Protein AF-A0A7R9WBR4-F1 (afdb_monomer)

pLDDT: mean 94.26, std 4.07, range [73.0, 98.0]

Sequence (106 aa):
MSPAQDAWSRPDIPLHALAMLKNKRPGIDPMDDGHVGPLTQLDDLKAKGHPLAYVGDVVGTGSSRKSATNSVLWFMGEDIPCVPNIRCGGVCLGGKIAPIFFNTME

Mean predicted aligned error: 2.96 Å

InterPro domains:
  IPR015928 Aconitase/3-isopropylmalate dehydratase, swivel [G3DSA:3.20.19.10] (1-106)
  IPR015929 Aconitase B, swivel [PF06434] (1-106)

Structure (mmCIF, N/CA/C/O backbone):
data_AF-A0A7R9WBR4-F1
#
_entry.id   AF-A0A7R9WBR4-F1
#
loop_
_atom_site.group_PDB
_atom_site.id
_atom_site.type_symbol
_atom_site.label_atom_id
_atom_site.label_alt_id
_atom_site.label_comp_id
_atom_site.label_asym_id
_atom_site.label_entity_id
_atom_site.label_seq_id
_atom_site.pdbx_PDB_ins_code
_atom_site.Cartn_x
_atom_site.Cartn_y
_atom_site.Cartn_z
_atom_site.occupancy
_atom_site.B_iso_or_equiv
_atom_site.auth_seq_id
_atom_site.auth_comp_id
_atom_site.auth_asym_id
_atom_site.auth_atom_id
_atom_site.pdbx_PDB_model_num
ATOM 1 N N . MET A 1 1 ? 5.627 -2.430 -4.033 1.00 88.06 1 MET A N 1
ATOM 2 C CA . MET A 1 1 ? 4.907 -1.979 -2.825 1.00 88.06 1 MET A CA 1
ATOM 3 C C . MET A 1 1 ? 5.780 -1.100 -1.940 1.00 88.06 1 MET A C 1
ATOM 5 O O . MET A 1 1 ? 5.273 -0.101 -1.483 1.00 88.06 1 MET A O 1
ATOM 9 N N . SER A 1 2 ? 7.078 -1.388 -1.779 1.00 93.31 2 SER A N 1
ATOM 10 C CA . SER A 1 2 ? 8.042 -0.494 -1.113 1.00 93.31 2 SER A CA 1
ATOM 11 C C . SER A 1 2 ? 9.315 -0.389 -1.972 1.00 93.31 2 SER A C 1
ATOM 13 O O . SER A 1 2 ? 10.128 -1.319 -1.944 1.00 93.31 2 SER A O 1
ATOM 15 N N . PRO A 1 3 ? 9.458 0.639 -2.833 1.00 92.56 3 PRO A N 1
ATOM 16 C CA . PRO A 1 3 ? 10.619 0.762 -3.714 1.00 92.56 3 PRO A CA 1
ATOM 17 C C . PRO A 1 3 ? 11.915 1.021 -2.930 1.00 92.56 3 PRO A C 1
ATOM 19 O O . PRO A 1 3 ? 11.907 1.601 -1.845 1.00 92.56 3 PRO A O 1
ATOM 22 N N . ALA A 1 4 ? 13.050 0.574 -3.474 1.00 92.69 4 ALA A N 1
ATOM 23 C CA . ALA A 1 4 ? 14.350 0.714 -2.811 1.00 92.69 4 ALA A CA 1
ATOM 24 C C . ALA A 1 4 ? 14.828 2.176 -2.739 1.00 92.69 4 ALA A C 1
ATOM 26 O O . ALA A 1 4 ? 15.444 2.563 -1.751 1.00 92.69 4 ALA A O 1
ATOM 27 N N . GLN A 1 5 ? 14.504 2.986 -3.753 1.00 93.69 5 GLN A N 1
ATOM 28 C CA . GLN A 1 5 ? 14.857 4.411 -3.821 1.00 93.69 5 GLN A CA 1
ATOM 29 C C . GLN A 1 5 ? 14.224 5.228 -2.683 1.00 93.69 5 GLN A C 1
ATOM 31 O O . GLN A 1 5 ? 14.795 6.220 -2.246 1.00 93.69 5 GLN A O 1
ATOM 36 N N . ASP A 1 6 ? 13.091 4.766 -2.150 1.00 95.69 6 ASP A N 1
ATOM 37 C CA . ASP A 1 6 ? 12.355 5.412 -1.060 1.00 95.69 6 ASP A CA 1
ATOM 38 C C . ASP A 1 6 ? 12.615 4.725 0.291 1.00 95.69 6 ASP A C 1
ATOM 40 O O . ASP A 1 6 ? 11.847 4.871 1.239 1.00 95.69 6 ASP A O 1
ATOM 44 N N . ALA A 1 7 ? 13.685 3.928 0.417 1.00 94.69 7 ALA A N 1
ATOM 45 C CA . ALA A 1 7 ? 13.977 3.214 1.662 1.00 94.69 7 ALA A CA 1
ATOM 46 C C . ALA A 1 7 ? 14.171 4.153 2.867 1.00 94.69 7 ALA A C 1
ATOM 48 O O . ALA A 1 7 ? 13.881 3.759 3.996 1.00 94.69 7 ALA A O 1
ATOM 49 N N . TRP A 1 8 ? 14.613 5.386 2.615 1.00 95.94 8 TRP A N 1
ATOM 50 C CA . TRP A 1 8 ? 14.818 6.425 3.622 1.00 95.94 8 TRP A CA 1
ATOM 51 C C . TRP A 1 8 ? 13.515 6.884 4.296 1.00 95.94 8 TRP A C 1
ATOM 53 O O . TRP A 1 8 ? 13.554 7.272 5.459 1.00 95.94 8 TRP A O 1
ATOM 63 N N . SER A 1 9 ? 12.364 6.796 3.615 1.00 96.62 9 SER A N 1
ATOM 64 C CA . SER A 1 9 ? 11.073 7.242 4.156 1.00 96.62 9 SER A CA 1
ATOM 65 C C . SER A 1 9 ? 10.307 6.150 4.903 1.00 96.62 9 SER A C 1
ATOM 67 O O . SER A 1 9 ? 9.300 6.443 5.529 1.00 96.62 9 SER A O 1
ATOM 69 N N . ARG A 1 10 ? 10.783 4.895 4.912 1.00 95.81 10 ARG A N 1
ATOM 70 C CA . ARG A 1 10 ? 10.085 3.743 5.529 1.00 95.81 10 ARG A CA 1
ATOM 71 C C . ARG A 1 10 ? 9.595 3.933 6.972 1.00 95.81 10 ARG A C 1
ATOM 73 O O . ARG A 1 10 ? 8.568 3.330 7.287 1.00 95.81 10 ARG A O 1
ATOM 80 N N . PRO A 1 11 ? 10.305 4.656 7.862 1.00 95.88 11 PRO A N 1
ATOM 81 C CA . PRO A 1 11 ? 9.813 4.898 9.217 1.00 95.88 11 PRO A CA 1
ATOM 82 C C . PRO A 1 11 ? 8.549 5.768 9.257 1.00 95.88 11 PRO A C 1
ATOM 84 O O . PRO A 1 11 ? 7.748 5.624 10.175 1.00 95.88 11 PRO A O 1
ATOM 87 N N . ASP A 1 12 ? 8.361 6.634 8.259 1.00 97.50 12 ASP A N 1
ATOM 88 C CA . ASP A 1 12 ? 7.180 7.477 8.090 1.00 97.50 12 ASP A CA 1
ATOM 89 C C . ASP A 1 12 ? 6.192 6.770 7.150 1.00 97.50 12 ASP A C 1
ATOM 91 O O . ASP A 1 12 ? 6.294 6.839 5.925 1.00 97.50 12 ASP A O 1
ATOM 95 N N . ILE A 1 13 ? 5.263 6.006 7.731 1.00 97.50 13 ILE A N 1
ATOM 96 C CA . ILE A 1 13 ? 4.324 5.160 6.980 1.00 97.50 13 ILE A CA 1
ATOM 97 C C . ILE A 1 13 ? 3.443 5.976 6.018 1.00 97.50 13 ILE A C 1
ATOM 99 O O . ILE A 1 13 ? 3.400 5.593 4.844 1.00 97.50 13 ILE A O 1
ATOM 103 N N . PRO A 1 14 ? 2.777 7.074 6.441 1.00 98.00 14 PRO A N 1
ATOM 104 C CA . PRO A 1 14 ? 1.990 7.906 5.534 1.00 98.00 14 PRO A CA 1
ATOM 105 C C . PRO A 1 14 ? 2.803 8.410 4.341 1.00 98.00 14 PRO A C 1
ATOM 107 O O . PRO A 1 14 ? 2.352 8.297 3.200 1.00 98.00 14 PRO A O 1
ATOM 110 N N . LEU A 1 15 ? 4.019 8.906 4.592 1.00 97.81 15 LEU A N 1
ATOM 111 C CA . LEU A 1 15 ? 4.902 9.401 3.539 1.00 97.81 15 LEU A CA 1
ATOM 112 C C . LEU A 1 15 ? 5.354 8.272 2.607 1.00 97.81 15 LEU A C 1
ATOM 114 O O . LEU A 1 15 ? 5.285 8.401 1.385 1.00 97.81 15 LEU A O 1
ATOM 118 N N . HIS A 1 16 ? 5.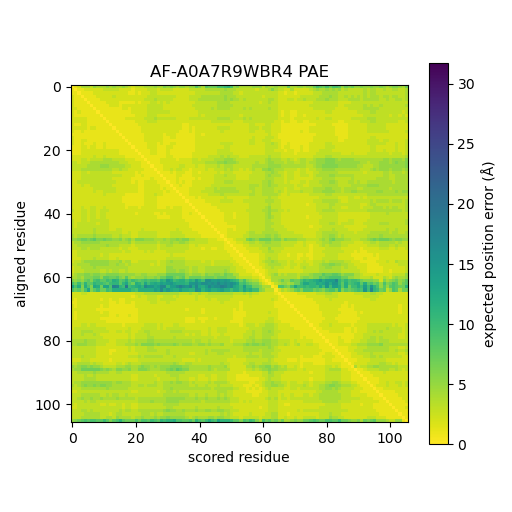802 7.146 3.165 1.00 97.94 16 HIS A N 1
ATOM 119 C CA . HIS A 1 16 ? 6.301 6.023 2.377 1.00 97.94 16 HIS A CA 1
ATOM 120 C C . HIS A 1 16 ? 5.206 5.370 1.531 1.00 97.94 16 HIS A C 1
ATOM 122 O O . HIS A 1 16 ? 5.476 4.887 0.430 1.00 97.94 16 HIS A O 1
ATOM 128 N N . ALA A 1 17 ? 3.964 5.357 2.020 1.00 97.44 17 ALA A N 1
ATOM 129 C CA . ALA A 1 17 ? 2.832 4.808 1.290 1.00 97.44 17 ALA A CA 1
ATOM 130 C C . ALA A 1 17 ? 2.588 5.534 -0.043 1.00 97.44 17 ALA A C 1
ATOM 132 O O . ALA A 1 17 ? 2.195 4.881 -1.007 1.00 97.44 17 ALA A O 1
ATOM 133 N N . LEU A 1 18 ? 2.925 6.824 -0.165 1.00 97.75 18 LEU A N 1
ATOM 134 C CA . LEU A 1 18 ? 2.841 7.547 -1.442 1.00 97.75 18 LEU A CA 1
ATOM 135 C C . LEU A 1 18 ? 3.677 6.890 -2.552 1.00 97.75 18 LEU A C 1
ATOM 137 O O . LEU A 1 18 ? 3.298 6.949 -3.714 1.00 97.75 18 LEU A O 1
ATOM 141 N N . ALA A 1 19 ? 4.768 6.198 -2.213 1.00 97.31 19 ALA A N 1
ATOM 142 C CA . ALA A 1 19 ? 5.617 5.496 -3.177 1.00 97.31 19 ALA A CA 1
ATOM 143 C C . ALA A 1 19 ? 5.060 4.117 -3.605 1.00 97.31 19 ALA A C 1
ATOM 145 O O . ALA A 1 19 ? 5.633 3.432 -4.468 1.00 97.31 19 ALA A O 1
ATOM 146 N N . MET A 1 20 ? 3.957 3.657 -3.006 1.00 96.50 20 MET A N 1
ATOM 147 C CA . MET A 1 20 ? 3.357 2.365 -3.325 1.00 96.50 20 MET A CA 1
ATOM 148 C C . MET A 1 20 ? 2.830 2.358 -4.761 1.00 96.50 20 MET A C 1
ATOM 150 O O . MET A 1 20 ? 1.940 3.112 -5.118 1.00 96.50 20 MET A O 1
ATOM 154 N N . LEU A 1 21 ? 3.361 1.448 -5.584 1.00 95.88 21 LEU A N 1
ATOM 155 C CA . LEU A 1 21 ? 2.977 1.296 -6.995 1.00 95.88 21 LEU A CA 1
ATOM 156 C C . LEU A 1 21 ? 3.188 2.567 -7.849 1.00 95.88 21 LEU A C 1
ATOM 158 O O . LEU A 1 21 ? 2.568 2.688 -8.896 1.00 95.88 21 LEU A O 1
ATOM 162 N N . LYS A 1 22 ? 4.118 3.451 -7.455 1.00 96.31 22 LYS A N 1
ATOM 163 C CA . LYS A 1 22 ? 4.453 4.686 -8.189 1.00 96.31 22 LYS A CA 1
ATOM 164 C C . LYS A 1 22 ? 4.953 4.485 -9.625 1.00 96.31 22 LYS A C 1
ATOM 166 O O . LYS A 1 22 ? 4.845 5.391 -10.428 1.00 96.31 22 LYS A O 1
ATOM 171 N N . ASN A 1 23 ? 5.497 3.310 -9.948 1.00 95.25 23 ASN A N 1
ATOM 172 C CA . ASN A 1 23 ? 5.936 2.986 -11.308 1.00 95.25 23 ASN A CA 1
ATOM 173 C C . ASN A 1 23 ? 4.766 2.394 -12.101 1.00 95.25 23 ASN A C 1
ATOM 175 O O . ASN A 1 23 ? 4.223 1.348 -11.691 1.00 95.25 23 ASN A O 1
ATOM 179 N N . LYS A 1 24 ? 4.445 3.021 -13.238 1.00 95.00 24 LYS A N 1
ATOM 180 C CA . LYS A 1 24 ? 3.353 2.628 -14.136 1.00 95.00 24 LYS A CA 1
ATOM 181 C C . LYS A 1 24 ? 3.442 1.164 -14.572 1.00 95.00 24 LYS A C 1
ATOM 183 O O . LYS A 1 24 ? 4.517 0.625 -14.841 1.00 95.00 24 LYS A O 1
ATOM 188 N N . ARG A 1 25 ? 2.286 0.498 -14.626 1.00 94.19 25 ARG A N 1
ATOM 189 C CA . ARG A 1 25 ? 2.128 -0.904 -15.054 1.00 94.19 25 ARG A CA 1
ATOM 190 C C . ARG A 1 25 ? 0.692 -1.141 -15.544 1.00 94.19 25 ARG A C 1
ATOM 192 O O . ARG A 1 25 ? -0.180 -0.336 -15.226 1.00 94.19 25 ARG A O 1
ATOM 199 N N . PRO A 1 26 ? 0.402 -2.231 -16.273 1.00 94.62 26 PRO A N 1
ATOM 200 C CA . PRO A 1 26 ? -0.962 -2.526 -16.712 1.00 94.62 26 PRO A CA 1
ATOM 201 C C . PRO A 1 26 ? -1.968 -2.499 -15.550 1.00 94.62 26 PRO A C 1
ATOM 203 O O . PRO A 1 26 ? -1.741 -3.127 -14.518 1.00 94.62 26 PRO A O 1
ATOM 206 N N . GLY A 1 27 ? -3.056 -1.744 -15.715 1.00 94.44 27 GLY A N 1
ATOM 207 C CA . GLY A 1 27 ? -4.127 -1.602 -14.721 1.00 94.44 27 GLY A CA 1
ATOM 208 C C . GLY A 1 27 ? -3.854 -0.627 -13.567 1.00 94.44 27 GLY A C 1
ATOM 209 O O . GLY A 1 27 ? -4.785 -0.320 -12.828 1.00 94.44 27 GLY A O 1
ATOM 210 N N . ILE A 1 28 ? -2.630 -0.109 -13.424 1.00 95.62 28 ILE A N 1
ATOM 211 C CA . ILE A 1 28 ? -2.273 0.861 -12.382 1.00 95.62 28 ILE A CA 1
ATOM 212 C C . ILE A 1 28 ? -1.750 2.138 -13.032 1.00 95.62 28 ILE A C 1
ATOM 214 O O . ILE A 1 28 ? -0.715 2.123 -13.706 1.00 95.62 28 ILE A O 1
ATOM 218 N N . ASP A 1 29 ? -2.452 3.236 -12.782 1.00 96.25 29 ASP A N 1
ATOM 219 C CA . ASP A 1 29 ? -2.102 4.565 -13.263 1.00 96.25 29 ASP A CA 1
ATOM 220 C C . ASP A 1 29 ? -1.659 5.440 -12.078 1.00 96.25 29 ASP A C 1
ATOM 222 O O . ASP A 1 29 ? -2.499 5.879 -11.286 1.00 96.25 29 ASP A O 1
ATOM 226 N N . PRO A 1 30 ? -0.340 5.620 -11.877 1.00 97.00 30 PRO A N 1
ATOM 227 C CA . PRO A 1 30 ? 0.176 6.473 -10.813 1.00 97.00 30 PRO A CA 1
ATOM 228 C C . PRO A 1 30 ? -0.208 7.940 -11.046 1.00 97.00 30 PRO A C 1
ATOM 230 O O . PRO A 1 30 ? -0.322 8.381 -12.187 1.00 97.00 30 PRO A O 1
ATOM 233 N N . MET A 1 31 ? -0.362 8.708 -9.964 1.00 96.81 31 MET A N 1
ATOM 234 C CA . MET A 1 31 ? -0.629 10.150 -10.054 1.00 96.81 31 MET A CA 1
ATOM 235 C C . MET A 1 31 ? 0.582 10.921 -10.605 1.00 96.81 31 MET A C 1
ATOM 237 O O . MET A 1 31 ? 0.412 11.886 -11.345 1.00 96.81 31 MET A O 1
ATOM 241 N N . ASP A 1 32 ? 1.793 10.479 -10.255 1.00 96.75 32 ASP A N 1
ATOM 242 C CA . ASP A 1 32 ? 3.066 10.978 -10.784 1.00 96.75 32 ASP A CA 1
ATOM 243 C C . ASP A 1 32 ? 4.002 9.780 -10.995 1.00 96.75 32 ASP A C 1
ATOM 245 O O . ASP A 1 32 ? 4.450 9.147 -10.032 1.00 96.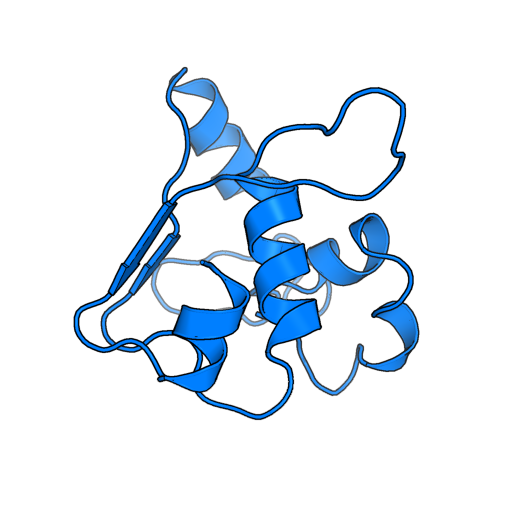75 32 ASP A O 1
ATOM 249 N N . ASP A 1 33 ? 4.253 9.423 -12.257 1.00 96.44 33 ASP A N 1
ATOM 250 C CA . ASP A 1 33 ? 5.002 8.216 -12.608 1.00 96.44 33 ASP A CA 1
ATOM 251 C C . ASP A 1 33 ? 6.442 8.277 -12.079 1.00 96.44 33 ASP A C 1
ATOM 253 O O . ASP A 1 33 ? 7.230 9.165 -12.402 1.00 96.44 33 ASP A O 1
ATOM 257 N N . GLY A 1 34 ? 6.783 7.304 -11.238 1.00 94.94 34 GLY A N 1
ATOM 258 C CA . GLY A 1 34 ? 8.065 7.225 -10.543 1.00 94.94 34 GLY A CA 1
ATOM 259 C C . GLY A 1 34 ? 8.119 7.956 -9.197 1.00 94.94 34 GLY A C 1
ATOM 260 O O . GLY A 1 34 ? 9.084 7.745 -8.451 1.00 94.94 34 GLY A O 1
ATOM 261 N N . HIS A 1 35 ? 7.088 8.721 -8.821 1.00 95.12 35 HIS A N 1
ATOM 262 C CA . HIS A 1 35 ? 7.072 9.510 -7.579 1.00 95.12 35 HIS A CA 1
ATOM 263 C C . HIS A 1 35 ? 5.876 9.189 -6.675 1.00 95.12 35 HIS A C 1
ATOM 265 O O . HIS A 1 35 ? 6.088 8.851 -5.508 1.00 95.12 35 HIS A O 1
ATOM 271 N N . VAL A 1 36 ? 4.648 9.220 -7.203 1.00 97.06 36 VAL A N 1
ATOM 272 C CA . VAL A 1 36 ? 3.404 9.052 -6.433 1.00 97.06 36 VAL A CA 1
ATOM 273 C C . VAL A 1 36 ? 2.525 7.963 -7.041 1.00 97.06 36 VAL A C 1
ATOM 275 O O . VAL A 1 36 ? 2.228 7.962 -8.231 1.00 97.06 36 VAL A O 1
ATOM 278 N N . GLY A 1 37 ? 2.083 7.034 -6.197 1.00 97.19 37 GLY A N 1
ATOM 279 C CA . GLY A 1 37 ? 1.198 5.924 -6.528 1.00 97.19 37 GLY A CA 1
ATOM 280 C C . GLY A 1 37 ? -0.200 6.324 -7.020 1.00 97.19 37 GLY A C 1
ATOM 281 O O . GLY A 1 37 ? -0.514 7.502 -7.191 1.00 97.19 37 GLY A O 1
ATOM 282 N N . PRO A 1 38 ? -1.073 5.332 -7.250 1.00 97.38 38 PRO A N 1
ATOM 283 C CA . PRO A 1 38 ? -2.389 5.513 -7.863 1.00 97.38 38 PRO A CA 1
ATOM 284 C C . PRO A 1 38 ? -3.451 6.007 -6.860 1.00 97.38 38 PRO A C 1
ATOM 286 O O . PRO A 1 38 ? -4.459 5.337 -6.629 1.00 97.38 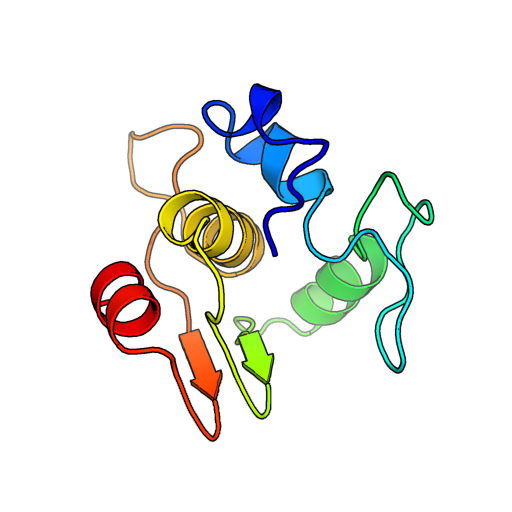38 PRO A O 1
ATOM 289 N N . LEU A 1 39 ? -3.228 7.161 -6.223 1.00 96.44 39 LEU A N 1
ATOM 290 C CA . LEU A 1 39 ? -4.120 7.682 -5.174 1.00 96.44 39 LEU A CA 1
ATOM 291 C C . LEU A 1 39 ? -5.546 7.918 -5.682 1.00 96.44 39 LEU A C 1
ATOM 293 O O . LEU A 1 39 ? -6.491 7.448 -5.059 1.00 96.44 39 LEU A O 1
ATOM 297 N N . THR A 1 40 ? -5.694 8.529 -6.859 1.00 95.81 40 THR A N 1
ATOM 298 C CA . THR A 1 40 ? -7.006 8.763 -7.479 1.00 95.81 40 THR A CA 1
ATOM 299 C C . THR A 1 40 ? -7.769 7.457 -7.701 1.00 95.81 40 THR A C 1
ATOM 301 O O . THR A 1 40 ? -8.935 7.359 -7.338 1.00 95.81 40 THR A O 1
ATOM 304 N N . GLN A 1 41 ? -7.102 6.410 -8.208 1.00 96.19 41 GLN A N 1
ATOM 305 C CA . GLN A 1 41 ? -7.752 5.109 -8.405 1.00 96.19 41 GLN A CA 1
ATOM 306 C C . GLN A 1 41 ? -8.188 4.485 -7.072 1.00 96.19 41 GLN A C 1
ATOM 308 O O . GLN A 1 41 ? -9.234 3.842 -7.005 1.00 96.19 41 GLN A O 1
ATOM 313 N N . LEU A 1 42 ? -7.390 4.646 -6.010 1.00 95.69 42 LEU A N 1
ATOM 314 C CA . LEU A 1 42 ? -7.747 4.156 -4.678 1.00 95.69 42 LEU A CA 1
ATOM 315 C C . LEU A 1 42 ? -8.964 4.899 -4.117 1.00 95.69 42 LEU A C 1
ATOM 317 O O . LEU A 1 42 ? -9.845 4.253 -3.550 1.00 95.69 42 LEU A O 1
ATOM 321 N N . ASP A 1 43 ? -9.032 6.216 -4.291 1.00 95.19 43 ASP A N 1
ATOM 322 C CA . ASP A 1 43 ? -10.153 7.032 -3.819 1.00 95.19 43 ASP A CA 1
ATOM 323 C C . ASP A 1 43 ? -11.444 6.727 -4.593 1.00 95.19 43 ASP A C 1
ATOM 325 O O . ASP A 1 43 ? -12.489 6.518 -3.973 1.00 95.19 43 ASP A O 1
ATOM 329 N N . ASP A 1 44 ? -11.364 6.555 -5.917 1.00 96.38 44 ASP A N 1
ATOM 330 C CA . ASP A 1 44 ? -12.492 6.124 -6.756 1.00 96.38 44 ASP A CA 1
ATOM 331 C C . ASP A 1 44 ? -13.038 4.749 -6.334 1.00 96.38 44 ASP A C 1
ATOM 333 O O . ASP A 1 44 ? -14.244 4.488 -6.385 1.00 96.38 44 ASP A O 1
ATOM 337 N N . LEU A 1 45 ? -12.156 3.840 -5.906 1.00 95.56 45 LEU A N 1
ATOM 338 C CA . LEU A 1 45 ? -12.559 2.533 -5.390 1.00 95.56 45 LEU A CA 1
ATOM 339 C C . LEU A 1 45 ? -13.181 2.638 -3.994 1.00 95.56 45 LEU A C 1
ATOM 341 O O . LEU A 1 45 ? -14.203 1.994 -3.747 1.00 95.56 45 LEU A O 1
ATOM 345 N N . LYS A 1 46 ? -12.624 3.465 -3.101 1.00 94.19 46 LYS A N 1
ATOM 346 C CA . LYS A 1 46 ? -13.193 3.723 -1.765 1.00 94.19 46 LYS A CA 1
ATOM 347 C C . LYS A 1 46 ? -14.567 4.382 -1.840 1.00 94.19 46 LYS A C 1
ATOM 349 O O . LYS A 1 46 ? -15.436 4.055 -1.033 1.00 94.19 46 LYS A O 1
ATOM 354 N N . ALA A 1 47 ? -14.795 5.243 -2.832 1.00 95.94 47 ALA A N 1
ATOM 355 C CA . ALA A 1 47 ? -16.080 5.903 -3.060 1.00 95.94 47 ALA A CA 1
ATOM 356 C C . ALA A 1 47 ? -17.236 4.918 -3.321 1.00 95.94 47 ALA A C 1
ATOM 358 O O . ALA A 1 47 ? -18.398 5.270 -3.129 1.00 95.94 47 ALA A O 1
ATOM 359 N N . LYS A 1 48 ? -16.940 3.663 -3.690 1.00 95.88 48 LYS A N 1
ATOM 360 C CA . LYS A 1 48 ? -17.946 2.596 -3.837 1.00 95.88 48 LYS A CA 1
ATOM 361 C C . LYS A 1 48 ? -18.496 2.079 -2.501 1.00 95.88 48 LYS A C 1
ATOM 363 O O . LYS A 1 48 ? -19.433 1.290 -2.514 1.00 95.88 48 LYS A O 1
ATOM 368 N N . GLY A 1 49 ? -17.936 2.504 -1.365 1.00 94.44 49 GLY A N 1
ATOM 369 C CA . GLY A 1 49 ? -18.470 2.206 -0.031 1.00 94.44 49 GLY A CA 1
ATOM 370 C C . GLY A 1 49 ? -18.123 0.818 0.514 1.00 94.44 49 GLY A C 1
ATOM 371 O O . GLY A 1 49 ? -18.770 0.354 1.451 1.00 94.44 49 GLY A O 1
ATOM 372 N N . HIS A 1 50 ? -17.113 0.149 -0.048 1.00 94.12 50 HIS A N 1
ATOM 373 C CA . HIS A 1 50 ? -16.658 -1.167 0.403 1.00 94.12 50 HIS A CA 1
ATOM 374 C C . HIS A 1 50 ? -15.180 -1.142 0.816 1.00 94.12 50 HIS A C 1
ATOM 376 O O . HIS A 1 50 ? -14.399 -0.393 0.222 1.00 94.12 50 HIS A O 1
ATOM 382 N N . PRO A 1 51 ? -14.771 -1.980 1.789 1.00 93.44 51 PRO A N 1
ATOM 383 C CA . PRO A 1 51 ? -13.361 -2.196 2.086 1.00 93.44 51 PRO A CA 1
ATOM 384 C C . PRO A 1 51 ? -12.602 -2.677 0.847 1.00 93.44 51 PRO A C 1
ATOM 386 O O . PRO A 1 51 ? -13.124 -3.451 0.041 1.00 93.44 51 PRO A O 1
ATOM 389 N N . LEU A 1 52 ? -11.356 -2.232 0.705 1.00 95.81 52 LEU A N 1
ATOM 390 C CA . LEU A 1 52 ? -10.493 -2.651 -0.393 1.00 95.81 52 LEU A CA 1
ATOM 391 C C . LEU A 1 52 ? -9.685 -3.889 -0.003 1.00 95.81 52 LEU A C 1
ATOM 393 O O . LEU A 1 52 ? -9.206 -4.003 1.122 1.00 95.81 52 LEU A O 1
ATOM 397 N N . ALA A 1 53 ? -9.486 -4.783 -0.968 1.00 96.25 53 ALA A N 1
ATOM 398 C CA . ALA A 1 53 ? -8.568 -5.906 -0.850 1.00 96.25 53 ALA A CA 1
ATOM 399 C C . ALA A 1 53 ? -7.432 -5.759 -1.867 1.00 96.25 53 ALA A C 1
ATOM 401 O O . ALA A 1 53 ? -7.673 -5.448 -3.037 1.00 96.25 53 ALA A O 1
ATOM 402 N N . TYR A 1 54 ? -6.196 -6.01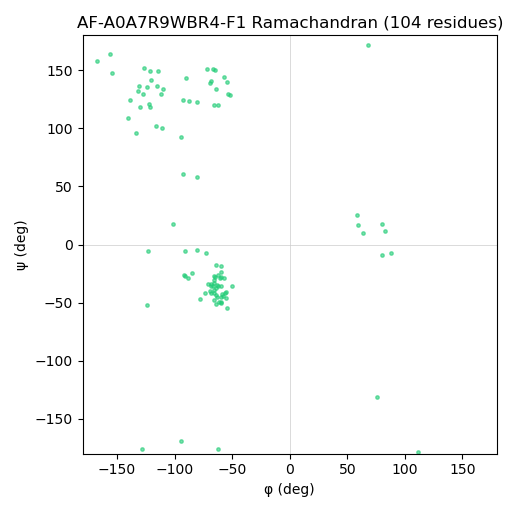3 -1.439 1.00 96.06 54 TYR A N 1
ATOM 403 C CA . TYR A 1 54 ? -5.055 -6.073 -2.348 1.00 96.06 54 TYR A CA 1
ATOM 404 C C . TYR A 1 54 ? -5.024 -7.441 -3.030 1.00 96.06 54 TYR A C 1
ATOM 406 O O . TYR A 1 54 ? -4.956 -8.463 -2.350 1.00 96.06 54 TYR A O 1
ATOM 414 N N . VAL A 1 55 ? -5.064 -7.474 -4.363 1.00 95.75 55 VAL A N 1
ATOM 415 C CA . VAL A 1 55 ? -5.134 -8.722 -5.138 1.00 95.75 55 VAL A CA 1
ATOM 416 C C . VAL A 1 55 ? -3.982 -8.801 -6.137 1.00 95.75 55 VAL A C 1
ATOM 418 O O . VAL A 1 55 ? -3.690 -7.825 -6.828 1.00 95.75 55 VAL A O 1
ATOM 421 N N . GLY A 1 56 ? -3.333 -9.963 -6.242 1.00 93.62 56 GLY A N 1
ATOM 422 C CA . GLY A 1 56 ? -2.347 -10.219 -7.297 1.00 93.62 56 GLY A CA 1
ATOM 423 C C . GLY A 1 56 ? -1.952 -11.689 -7.433 1.00 93.62 56 GLY A C 1
ATOM 424 O O . GLY A 1 56 ? -2.066 -12.463 -6.489 1.00 93.62 56 GLY A O 1
ATOM 425 N N . ASP A 1 57 ? -1.443 -12.085 -8.599 1.00 93.75 57 ASP A N 1
ATOM 426 C CA . ASP A 1 57 ? -1.079 -13.488 -8.863 1.00 93.75 57 ASP A CA 1
ATOM 427 C C . ASP A 1 57 ? 0.057 -13.979 -7.958 1.00 93.75 57 ASP A C 1
ATOM 429 O O . ASP A 1 57 ? 0.000 -15.072 -7.394 1.00 93.75 57 ASP A O 1
ATOM 433 N N . VAL A 1 58 ? 1.086 -13.144 -7.789 1.00 91.50 58 VAL A N 1
ATOM 434 C CA . VAL A 1 58 ? 2.231 -13.392 -6.910 1.00 91.50 58 VAL A CA 1
ATOM 435 C C . VAL A 1 58 ? 2.452 -12.164 -6.033 1.00 91.50 58 VAL A C 1
ATOM 437 O O . VAL A 1 58 ? 2.740 -11.077 -6.536 1.00 91.50 58 VAL A O 1
ATOM 440 N N . VAL A 1 59 ? 2.336 -12.331 -4.715 1.00 91.88 59 VAL A N 1
ATOM 441 C CA . VAL A 1 59 ? 2.378 -11.222 -3.752 1.00 91.88 59 VAL A CA 1
ATOM 442 C C . VAL A 1 59 ? 3.521 -11.393 -2.753 1.00 91.88 59 VAL A C 1
ATOM 444 O O . VAL A 1 59 ? 3.820 -12.491 -2.282 1.00 91.88 59 VAL A O 1
ATOM 447 N N . GLY A 1 60 ? 4.170 -10.278 -2.405 1.00 87.06 60 GLY A N 1
ATOM 448 C CA . GLY A 1 60 ? 5.106 -10.229 -1.281 1.00 87.06 60 GLY A CA 1
ATOM 449 C C . GLY A 1 60 ? 6.528 -10.716 -1.569 1.00 87.06 60 GLY A C 1
ATOM 450 O O . GLY A 1 60 ? 7.316 -10.903 -0.641 1.00 87.06 60 GLY A O 1
ATOM 451 N N . THR A 1 61 ? 6.894 -10.919 -2.835 1.00 85.38 61 THR A N 1
ATOM 452 C CA . THR A 1 61 ? 8.271 -11.261 -3.216 1.00 85.38 61 THR A CA 1
ATOM 453 C C . THR A 1 61 ? 9.218 -10.081 -2.983 1.00 85.38 61 THR A C 1
ATOM 455 O O . THR A 1 61 ? 8.878 -8.935 -3.276 1.00 85.38 61 THR A O 1
ATOM 458 N N . GLY A 1 62 ? 10.432 -10.355 -2.500 1.00 81.44 62 GLY A N 1
ATOM 459 C CA . GLY A 1 62 ? 11.449 -9.340 -2.200 1.00 81.44 62 GLY A CA 1
ATOM 460 C C . GLY A 1 62 ? 11.725 -9.177 -0.704 1.00 81.44 62 GLY A C 1
ATOM 461 O O . GLY A 1 62 ? 11.197 -9.914 0.126 1.00 81.44 62 GLY A O 1
ATOM 462 N N . SER A 1 63 ? 12.612 -8.241 -0.363 1.00 73.00 63 SER A N 1
ATOM 463 C CA . SER A 1 63 ? 13.166 -8.077 0.991 1.00 73.00 63 SER A CA 1
ATOM 464 C C . SER A 1 63 ? 12.386 -7.106 1.882 1.00 73.00 63 SER A C 1
ATOM 466 O O . SER A 1 63 ? 12.408 -7.225 3.103 1.00 73.00 63 SER A O 1
ATOM 468 N N . SER A 1 64 ? 11.677 -6.143 1.292 1.00 76.12 64 SER A N 1
ATOM 469 C CA . SER A 1 64 ? 11.110 -4.989 2.010 1.00 76.12 64 SER A CA 1
ATOM 470 C C . SER A 1 64 ? 9.676 -5.254 2.464 1.00 76.12 64 SER A C 1
ATOM 472 O O . SER A 1 64 ? 8.737 -4.607 2.012 1.00 76.12 64 SER A O 1
ATOM 474 N N . ARG A 1 65 ? 9.518 -6.277 3.309 1.00 81.06 65 ARG A N 1
ATOM 475 C CA . ARG A 1 65 ? 8.224 -6.913 3.609 1.00 81.06 65 ARG A CA 1
ATOM 476 C C . ARG A 1 65 ? 7.374 -6.097 4.583 1.00 81.06 65 ARG A C 1
ATOM 478 O O . ARG A 1 65 ? 6.240 -5.796 4.249 1.00 81.06 65 ARG A O 1
ATOM 485 N N . LYS A 1 66 ? 7.955 -5.616 5.693 1.00 91.31 66 LYS A N 1
ATOM 486 C CA . LYS A 1 66 ? 7.251 -4.762 6.671 1.00 91.31 66 LYS A CA 1
ATOM 487 C C . LYS A 1 66 ? 6.775 -3.440 6.069 1.00 91.31 66 LYS A C 1
ATOM 489 O O . LYS A 1 66 ? 5.616 -3.085 6.214 1.00 91.31 66 LYS A O 1
ATOM 494 N N . SER A 1 67 ? 7.647 -2.714 5.368 1.00 93.88 67 SER A N 1
ATOM 495 C CA . SER A 1 67 ? 7.262 -1.444 4.742 1.00 93.88 67 SER A CA 1
ATOM 496 C C . SER A 1 67 ? 6.251 -1.643 3.612 1.00 93.88 67 SER A C 1
ATOM 498 O O . SER A 1 67 ? 5.347 -0.831 3.469 1.00 93.88 67 SER A O 1
ATOM 500 N N . ALA A 1 68 ? 6.351 -2.738 2.848 1.00 94.12 68 ALA A N 1
ATOM 501 C CA . ALA A 1 68 ? 5.344 -3.089 1.850 1.00 94.12 68 ALA A CA 1
ATOM 502 C C . ALA A 1 68 ? 3.973 -3.380 2.479 1.00 94.12 68 ALA A C 1
ATOM 504 O O . ALA A 1 68 ? 2.978 -2.870 1.972 1.00 94.12 68 ALA A O 1
ATOM 505 N N . THR A 1 69 ? 3.924 -4.153 3.569 1.00 95.44 69 THR A N 1
ATOM 506 C CA . THR A 1 69 ? 2.695 -4.387 4.343 1.00 95.44 69 THR A CA 1
ATOM 507 C C . THR A 1 69 ? 2.132 -3.075 4.875 1.00 95.44 69 THR A C 1
ATOM 509 O O . THR A 1 69 ? 0.975 -2.770 4.617 1.00 95.44 69 THR A O 1
ATOM 512 N N . ASN A 1 70 ? 2.960 -2.240 5.509 1.00 96.25 70 ASN A N 1
ATOM 513 C CA . ASN A 1 70 ? 2.528 -0.944 6.030 1.00 96.25 70 ASN A CA 1
ATOM 514 C C . ASN A 1 70 ? 1.896 -0.058 4.950 1.00 96.25 70 ASN A C 1
ATOM 516 O O . ASN A 1 70 ? 0.876 0.562 5.214 1.00 96.25 70 ASN A O 1
ATOM 520 N N . SER A 1 71 ? 2.453 -0.008 3.735 1.00 96.31 71 SER A N 1
ATOM 521 C CA . SER A 1 71 ? 1.857 0.773 2.644 1.00 96.31 71 SER A CA 1
ATOM 522 C C . SER A 1 71 ? 0.499 0.227 2.194 1.00 96.31 71 SER A C 1
ATOM 524 O O . SER A 1 71 ? -0.410 1.011 1.935 1.00 96.31 71 SER A O 1
ATOM 526 N N . VAL A 1 72 ? 0.333 -1.099 2.132 1.00 95.75 72 VAL A N 1
ATOM 527 C CA . VAL A 1 72 ? -0.966 -1.722 1.815 1.00 95.75 72 VAL A CA 1
ATOM 528 C C . VAL A 1 72 ? -1.991 -1.390 2.900 1.00 95.75 72 VAL A C 1
ATOM 530 O O . VAL A 1 72 ? -3.068 -0.877 2.594 1.00 95.75 72 VAL A O 1
ATOM 533 N N . LEU A 1 73 ? -1.638 -1.622 4.167 1.00 96.75 73 LEU A N 1
ATOM 534 C CA . LEU A 1 73 ? -2.513 -1.370 5.314 1.00 96.75 73 LEU A CA 1
ATOM 535 C C . LEU A 1 73 ? -2.818 0.117 5.496 1.00 96.75 73 LEU A C 1
ATOM 537 O O . LEU A 1 73 ? -3.911 0.472 5.922 1.00 96.75 73 LEU A O 1
ATOM 541 N N . TRP A 1 74 ? -1.900 1.002 5.111 1.00 97.44 74 TRP A N 1
ATOM 542 C CA . TRP A 1 74 ? -2.154 2.436 5.143 1.00 97.44 74 TRP A CA 1
ATOM 543 C C . TRP A 1 74 ? -3.362 2.818 4.277 1.00 97.44 74 TRP A C 1
ATOM 545 O O . TRP A 1 74 ? -4.221 3.594 4.700 1.00 97.44 74 TRP A O 1
ATOM 555 N N . PHE A 1 75 ? -3.474 2.242 3.078 1.00 96.75 75 PHE A N 1
ATOM 556 C CA . PHE A 1 75 ? -4.569 2.566 2.166 1.00 96.75 75 PHE A CA 1
ATOM 557 C C . PHE A 1 75 ? -5.824 1.717 2.350 1.00 96.75 75 PHE A C 1
ATOM 559 O O . PHE A 1 75 ? -6.905 2.210 2.024 1.00 96.75 75 PHE A O 1
ATOM 566 N N . MET A 1 76 ? -5.683 0.474 2.817 1.00 95.94 76 MET A N 1
ATOM 567 C CA . MET A 1 76 ? -6.748 -0.541 2.795 1.00 95.94 76 MET A CA 1
ATOM 568 C C . MET A 1 76 ? -7.088 -1.121 4.176 1.00 95.94 76 MET A C 1
ATOM 570 O O . MET A 1 76 ? -8.004 -1.930 4.279 1.00 95.94 76 MET A O 1
ATOM 574 N N . GLY A 1 77 ? -6.335 -0.756 5.212 1.00 95.50 77 GLY A N 1
ATOM 575 C CA . GLY A 1 77 ? -6.567 -1.176 6.589 1.00 95.50 77 GLY A CA 1
ATOM 576 C C . GLY A 1 77 ? -7.402 -0.177 7.387 1.00 95.50 77 GLY A C 1
ATOM 577 O O . GLY A 1 77 ? -7.963 0.781 6.853 1.00 95.50 77 GLY A O 1
ATOM 578 N N . GLU A 1 78 ? -7.437 -0.408 8.692 1.00 95.38 78 GLU A N 1
ATOM 579 C CA . GLU A 1 78 ? -8.225 0.329 9.675 1.00 95.38 78 GLU A CA 1
ATOM 580 C C . GLU A 1 78 ? -7.317 1.082 10.652 1.00 95.38 78 GLU A C 1
ATOM 582 O O . GLU A 1 78 ? -6.194 0.656 10.947 1.00 95.38 78 GLU A O 1
ATOM 587 N N . ASP A 1 79 ? -7.804 2.220 11.148 1.00 96.38 79 ASP A N 1
ATOM 588 C CA . ASP A 1 79 ? -7.102 3.003 12.160 1.00 96.38 79 ASP A CA 1
ATOM 589 C C . ASP A 1 79 ? -7.081 2.268 13.505 1.00 96.38 79 ASP A C 1
ATOM 591 O O . ASP A 1 79 ? -8.081 1.705 13.952 1.00 96.38 79 ASP A O 1
ATOM 595 N N . ILE A 1 80 ? -5.935 2.319 14.181 1.00 96.50 80 ILE A N 1
ATOM 596 C CA . ILE A 1 80 ? -5.775 1.756 15.520 1.00 96.50 80 ILE A CA 1
ATOM 597 C C . ILE A 1 80 ? -6.067 2.866 16.543 1.00 96.50 80 ILE A C 1
ATOM 599 O O . ILE A 1 80 ? -5.406 3.911 16.508 1.00 96.50 80 ILE A O 1
ATOM 603 N N . PRO A 1 81 ? -7.011 2.676 17.487 1.00 96.94 81 PRO A N 1
ATOM 604 C CA . PRO A 1 81 ? -7.321 3.687 18.491 1.00 96.94 81 PRO A CA 1
ATOM 605 C C . PRO A 1 81 ? -6.072 4.143 19.252 1.00 96.94 81 PRO A C 1
ATOM 607 O O . PRO A 1 81 ? -5.312 3.326 19.768 1.00 96.94 81 PRO A O 1
ATOM 610 N N . CYS A 1 82 ? -5.877 5.461 19.332 1.00 96.25 82 CYS A N 1
ATOM 611 C CA . CYS A 1 82 ? -4.764 6.104 20.040 1.00 96.25 82 CYS A CA 1
ATOM 612 C C . CYS A 1 82 ? -3.353 5.804 19.490 1.00 96.25 82 CYS A C 1
ATOM 614 O O . CYS A 1 82 ? -2.374 6.196 20.128 1.00 96.25 82 CYS A O 1
ATOM 616 N N . VAL A 1 83 ? -3.217 5.165 18.321 1.00 97.12 83 VAL A N 1
ATOM 617 C CA . VAL A 1 83 ? -1.917 4.905 17.683 1.00 97.12 83 VAL A CA 1
ATOM 618 C C . VAL A 1 83 ? -1.852 5.652 16.345 1.00 97.12 83 VAL A C 1
ATOM 620 O O . VAL A 1 83 ? -2.446 5.211 15.363 1.00 97.12 83 VAL A O 1
ATOM 623 N N . PRO A 1 84 ? -1.155 6.800 16.275 1.00 96.56 84 PRO A N 1
ATOM 624 C CA . PRO A 1 84 ? -1.101 7.593 15.054 1.00 96.56 84 PRO A CA 1
ATOM 625 C C . PRO A 1 84 ? -0.241 6.915 13.983 1.00 96.56 84 PRO A C 1
ATOM 627 O O . PRO A 1 84 ? 0.735 6.232 14.290 1.00 96.56 84 PRO A O 1
ATOM 630 N N . ASN A 1 85 ? -0.563 7.178 12.714 1.00 96.12 85 ASN A N 1
ATOM 631 C CA . ASN A 1 85 ? 0.242 6.813 11.542 1.00 96.12 85 ASN A CA 1
ATOM 632 C C . ASN A 1 85 ? 0.516 5.307 11.365 1.00 96.12 85 ASN A C 1
ATOM 634 O O . ASN A 1 85 ? 1.396 4.930 10.593 1.00 96.12 85 ASN A O 1
ATOM 638 N N . ILE A 1 86 ? -0.239 4.440 12.044 1.00 95.44 86 ILE A N 1
ATOM 639 C CA . ILE A 1 86 ? -0.170 2.982 11.907 1.00 95.44 86 ILE A CA 1
ATOM 640 C C . ILE A 1 86 ? -1.594 2.454 11.730 1.00 95.44 86 ILE A C 1
ATOM 642 O O . ILE A 1 86 ? -2.510 2.873 12.432 1.00 95.44 86 ILE A O 1
ATOM 646 N N . ARG A 1 87 ? -1.765 1.523 10.788 1.00 96.62 87 ARG A N 1
ATOM 647 C CA . ARG A 1 87 ? -3.040 0.864 10.482 1.00 96.62 87 ARG A CA 1
ATOM 648 C C . ARG A 1 87 ? -2.891 -0.652 10.520 1.00 96.62 87 ARG A C 1
ATOM 650 O O . ARG A 1 87 ? -1.796 -1.159 10.268 1.00 96.62 87 ARG A O 1
ATOM 657 N N . CYS A 1 88 ? -3.973 -1.360 10.830 1.00 95.19 88 CYS A N 1
ATOM 658 C CA . CYS A 1 88 ? -4.023 -2.827 10.888 1.00 95.19 88 CYS A CA 1
ATOM 659 C C . CYS A 1 88 ? -5.190 -3.393 10.058 1.00 95.19 88 CYS A C 1
ATOM 661 O O . CYS A 1 88 ? -5.883 -2.654 9.362 1.00 95.19 88 CYS A O 1
ATOM 663 N N . GLY A 1 89 ? -5.388 -4.713 10.098 1.00 93.75 89 GLY A N 1
ATOM 664 C CA . GLY A 1 89 ? -6.482 -5.383 9.395 1.00 93.75 89 GLY A CA 1
ATOM 665 C C . GLY A 1 89 ? -6.230 -5.489 7.892 1.00 93.75 89 GLY A C 1
ATOM 666 O O . GLY A 1 89 ? -5.154 -5.907 7.471 1.00 93.75 89 GLY A O 1
ATOM 667 N N . GLY A 1 90 ? -7.222 -5.107 7.084 1.00 92.19 90 GLY A N 1
ATOM 668 C CA . GLY A 1 90 ? -7.165 -5.221 5.626 1.00 92.19 90 GLY A CA 1
ATOM 669 C C . GLY A 1 90 ? -7.184 -6.672 5.125 1.00 92.19 90 GLY A C 1
ATOM 670 O O . GLY A 1 90 ? -7.116 -7.631 5.890 1.00 92.19 90 GLY A O 1
ATOM 671 N N . VAL A 1 91 ? -7.301 -6.843 3.807 1.00 94.62 91 VAL A N 1
ATOM 672 C CA . VAL A 1 91 ? -7.327 -8.170 3.171 1.00 94.62 91 VAL A CA 1
ATOM 673 C C . VAL A 1 91 ? -6.360 -8.197 1.994 1.00 94.62 91 VAL A C 1
ATOM 675 O O . VAL A 1 91 ? -6.366 -7.307 1.143 1.00 94.62 91 VAL A O 1
ATOM 678 N N . CYS A 1 92 ? -5.537 -9.243 1.927 1.00 94.6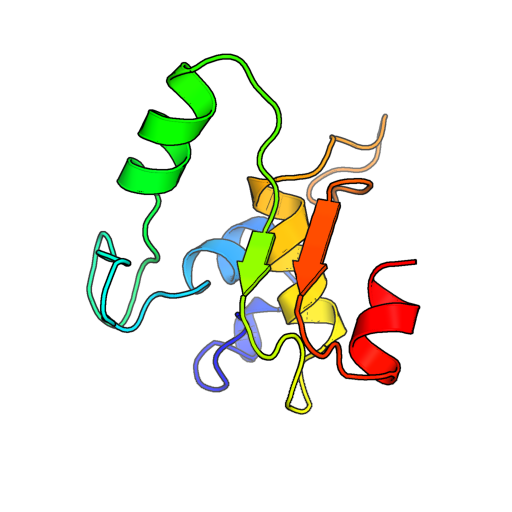9 92 CYS A N 1
ATOM 679 C CA . CYS A 1 92 ? -4.652 -9.508 0.800 1.00 94.69 92 CYS A CA 1
ATOM 680 C C . CYS A 1 92 ? -4.951 -10.892 0.221 1.00 94.69 92 CYS A C 1
ATOM 682 O O . CYS A 1 92 ? -4.824 -11.901 0.912 1.00 94.69 92 CYS A O 1
ATOM 684 N N . LEU A 1 93 ? -5.310 -10.942 -1.059 1.00 95.25 93 LEU A N 1
ATOM 685 C CA . LEU A 1 93 ? -5.571 -12.172 -1.798 1.00 95.25 93 LEU A CA 1
ATOM 686 C C . LEU A 1 93 ? -4.457 -12.380 -2.820 1.00 95.25 93 LEU A C 1
ATOM 688 O O . LEU A 1 93 ? -4.101 -11.467 -3.566 1.00 95.25 93 LEU A O 1
ATOM 692 N N . GLY A 1 94 ? -3.918 -13.590 -2.900 1.00 94.31 94 GLY A N 1
ATOM 693 C CA . GLY A 1 94 ? -2.992 -13.900 -3.975 1.00 94.31 94 GLY A CA 1
ATOM 694 C C . GLY A 1 94 ? -2.932 -15.370 -4.323 1.00 94.31 94 GLY A C 1
ATOM 695 O O . GLY A 1 94 ? -3.076 -16.223 -3.452 1.00 94.31 94 GLY A O 1
ATOM 696 N N . GLY A 1 95 ? -2.696 -15.654 -5.605 1.00 95.50 95 GLY A N 1
ATOM 697 C CA . GLY A 1 95 ? -2.518 -17.026 -6.088 1.00 95.50 95 GLY A CA 1
ATOM 698 C C . GLY A 1 95 ? -1.296 -17.697 -5.455 1.00 95.50 95 GLY A C 1
ATOM 699 O O . GLY A 1 95 ? -1.323 -18.880 -5.124 1.00 95.50 95 GLY A O 1
ATOM 700 N N . LYS A 1 96 ? -0.228 -16.922 -5.227 1.00 94.31 96 LYS A N 1
ATOM 701 C CA . LYS A 1 96 ? 0.940 -17.311 -4.432 1.00 94.31 96 LYS A CA 1
ATOM 702 C C . LYS A 1 96 ? 1.397 -16.146 -3.558 1.00 94.31 96 LYS A C 1
ATOM 704 O O . LYS A 1 96 ? 1.723 -15.074 -4.063 1.00 94.31 96 LYS A O 1
ATOM 709 N N . ILE A 1 97 ? 1.486 -16.373 -2.251 1.00 94.12 97 ILE A N 1
ATOM 710 C CA . ILE A 1 97 ? 1.964 -15.380 -1.282 1.00 94.12 97 ILE A CA 1
ATOM 711 C C . ILE A 1 97 ? 3.309 -15.848 -0.723 1.00 94.12 97 ILE A C 1
ATOM 713 O O . ILE A 1 97 ? 3.453 -16.996 -0.306 1.00 94.12 97 ILE A O 1
ATOM 717 N N . ALA A 1 98 ? 4.319 -14.977 -0.741 1.00 93.62 98 ALA A N 1
ATOM 718 C CA . ALA A 1 98 ? 5.625 -15.305 -0.175 1.00 93.62 98 ALA A CA 1
ATOM 719 C C . ALA A 1 98 ? 5.516 -15.526 1.354 1.00 93.62 98 ALA A C 1
ATOM 721 O O . ALA A 1 98 ? 4.951 -14.662 2.026 1.00 93.62 98 ALA A O 1
ATOM 722 N N . PRO A 1 99 ? 6.108 -16.590 1.939 1.00 91.69 99 PRO A N 1
ATOM 723 C CA . PRO A 1 99 ? 5.873 -16.966 3.342 1.00 91.69 99 PRO A CA 1
ATOM 724 C C . PRO A 1 99 ? 6.157 -15.861 4.362 1.00 91.69 99 PRO A C 1
ATOM 726 O O . PRO A 1 99 ? 5.398 -15.644 5.293 1.00 91.69 99 PRO A O 1
ATOM 729 N N . ILE A 1 100 ? 7.236 -15.100 4.169 1.00 91.38 100 ILE A N 1
ATOM 730 C CA . ILE A 1 100 ? 7.584 -14.031 5.111 1.00 91.38 100 ILE A CA 1
ATOM 731 C C . ILE A 1 100 ? 6.597 -12.862 4.991 1.00 91.38 100 ILE A C 1
ATOM 733 O O . ILE A 1 100 ? 6.299 -12.212 5.984 1.00 91.38 100 ILE A O 1
ATOM 737 N N . PHE A 1 101 ? 6.083 -12.587 3.789 1.00 93.06 101 PHE A N 1
ATOM 738 C CA . PHE A 1 101 ? 5.048 -11.570 3.613 1.00 93.06 101 PHE A CA 1
ATOM 739 C C . PHE A 1 101 ? 3.726 -12.023 4.234 1.00 93.06 101 PHE A C 1
ATOM 741 O O . PHE A 1 101 ? 3.092 -11.222 4.904 1.00 93.06 101 PHE A O 1
ATOM 748 N N . PHE A 1 102 ? 3.370 -13.304 4.083 1.00 92.56 102 PHE A N 1
ATOM 749 C CA . PHE A 1 102 ? 2.217 -13.908 4.752 1.00 92.56 102 PHE A CA 1
ATOM 750 C C . PHE A 1 102 ? 2.283 -13.695 6.270 1.00 92.56 102 PHE A C 1
ATOM 752 O O . PHE A 1 102 ? 1.414 -13.031 6.815 1.00 92.56 102 PHE A O 1
ATOM 759 N N . ASN A 1 103 ? 3.382 -14.097 6.917 1.00 92.38 103 ASN A N 1
ATOM 760 C CA . ASN A 1 103 ? 3.572 -13.905 8.362 1.00 92.38 103 ASN A CA 1
ATOM 761 C C . ASN A 1 103 ? 3.640 -12.429 8.795 1.00 92.38 103 ASN A C 1
ATOM 763 O O . ASN A 1 103 ? 3.581 -12.137 9.980 1.00 92.38 103 ASN A O 1
ATOM 767 N N . THR A 1 104 ? 3.888 -11.497 7.868 1.00 92.12 104 THR A N 1
ATOM 768 C CA . THR A 1 104 ? 3.875 -10.056 8.180 1.00 92.12 104 THR A CA 1
ATOM 769 C C . THR A 1 104 ? 2.458 -9.481 8.093 1.00 92.12 104 THR A C 1
ATOM 771 O O . THR A 1 104 ? 2.203 -8.428 8.666 1.00 92.12 104 THR A O 1
ATOM 774 N N . MET A 1 105 ? 1.577 -10.124 7.321 1.00 90.56 105 MET A N 1
ATOM 775 C CA . MET A 1 105 ? 0.179 -9.729 7.134 1.00 90.56 105 MET A CA 1
ATOM 776 C C . MET A 1 105 ? -0.770 -10.387 8.147 1.00 90.56 105 MET A C 1
ATOM 778 O O . MET A 1 105 ? -1.834 -9.820 8.377 1.00 90.56 105 MET A O 1
ATOM 782 N N . GLU A 1 106 ? -0.418 -11.567 8.674 1.00 84.88 106 GLU A N 1
ATOM 783 C CA . GLU A 1 106 ? -1.123 -12.269 9.767 1.00 84.88 106 GLU A CA 1
ATOM 784 C C . GLU A 1 106 ? -1.017 -11.507 11.096 1.00 84.88 106 GLU A C 1
ATOM 786 O O . GLU A 1 106 ? -2.065 -1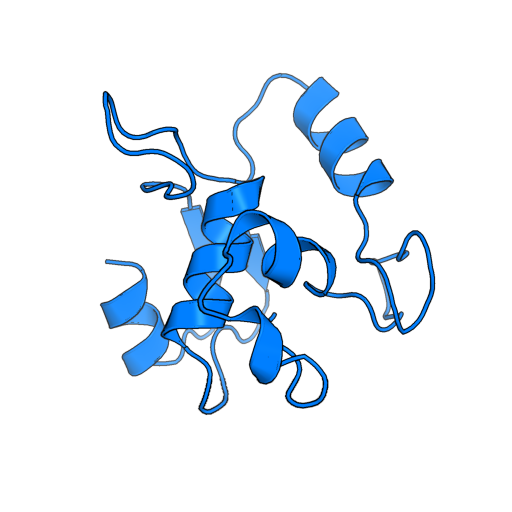1.373 11.767 1.00 84.88 106 GLU A O 1
#

Solvent-accessible surface area (backbone atoms only — not comparable to full-atom values): 6076 Å² total; per-residue (Å²): 84,52,54,76,92,51,56,87,39,49,88,43,39,72,67,33,30,39,40,25,54,6,59,70,50,94,98,47,67,28,76,37,74,72,59,28,14,36,57,68,62,50,50,63,52,48,72,71,76,53,87,51,63,51,73,40,65,72,34,56,79,74,86,56,43,67,52,23,47,47,25,51,18,63,78,34,31,41,83,42,88,98,44,81,80,50,46,44,78,54,49,79,50,50,82,40,62,32,68,72,31,47,69,68,70,110

Organism: NCBI:txid2749911

Nearest PDB structures (foldseek):
  1l5j-assembly2_B  TM=9.949E-01  e=1.089E-13  Escherichia coli
  4zx8-assembly1_E  TM=4.339E-01  e=5.225E+00  Plasmodium falciparum FcB1/Columbia
  1bfn-assembly1_A  TM=4.097E-01  e=4.888E+00  Glycine max

Secondary structure (DSSP, 8-state):
---GGGGGGTTSHHHHHTTTT-S-BTTB--SBTTTB--HHHHHHHHTTSS--EEEEEEE--SS-HHHHHHHHHHHHSEEPTT-TT-EE--EEEEEEE-HHHHHHH-

Radius of gyration: 13.11 Å; Cα contacts (8 Å, |Δi|>4): 185; chains: 1; bounding box: 33×28×37 Å

Foldseek 3Di:
DQDPVCPVCLVQLVLRLQQVQLADDPPWDAPHRRGGGRVVVLVVVVVVVDADEAEDAEPQPDDPQLSNLSSQQQSRFADDPPDPRGGADHHYDYNHYDVVNVVSND

=== Feature glossary ===
Legend for the data blocks above and below:

— What the protein is —

Sequence gives the chain of amino acids in standard one-letter code (A=alanine, C=cysteine, …, Y=tyrosine), read N→C. It is the only feature that is directly encoded by the gene; all structural features are derived from the folded form of this sequence.

The annotation block draws on four external resources. InterPro: which protein families and domains the sequence belongs to. GO: standardized terms for what the protein does, what process it participates in, and where in the cell it acts. CATH: which structural fold it has in the CATH hierarchy. Organism: the species of origin.

— Where its atoms are —

Atomic coordinates in PDBx/mmCIF format — the same representation the Protein Data Bank distributes. Each line of the _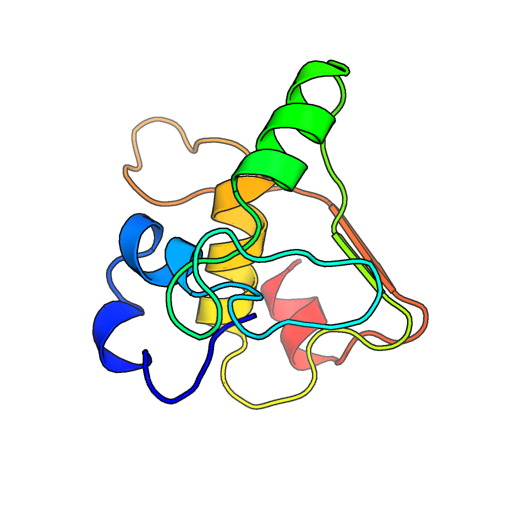atom_site loop places one backbone atom in Cartesian space (units: ångströms, origin: arbitrary).

Six rendered views show the 3D structure from the faces of a cube — i.e. along ±x, ±y, ±z. Rendering representation is drawn randomly per protein from cartoon (secondary-structure ribbons), sticks (backbone bonds), or molecular surface; coloring is either N→C rainbow (blue at the N-terminus through red at the C-terminus) or one color per chain.

— Local backbone conformation —

DSSP 8-state secondary structure assigns each residue one of H (α-helix), G (3₁₀-helix), I (π-helix), E (extended β-strand), B (isolated β-bridge), T (hydrogen-bonded turn), S (bend), or '-' (coil). The assignment is computed from backbone hydrogen-bond geometry via the Kabsch–Sander algorithm.

P-SEA three-state annotation labels each residue as helix, strand, or coil based purely on the geometry of the Cα trace. It serves as a fallback when the full backbone (and thus DSSP) is unavailable.

φ (phi) and ψ (psi) are the two rotatable backbone dihedrals per residue: φ is the C(i-1)–N–Cα–C torsion, ψ is the N–Cα–C–N(i+1)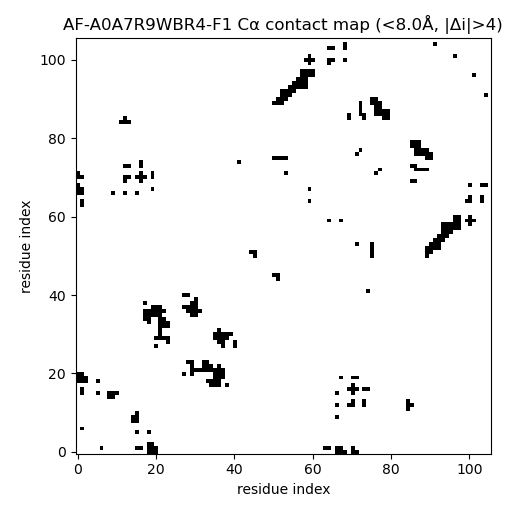 torsion, both in degrees on (−180°, 180°]. α-helical residues cluster near (−60°, −45°); β-strand residues near (−120°, +130°). A Ramachandran plot is simply a scatter of (φ, ψ) for every residue.

— Global shape and packing —

Radius of gyration (Rg) is the root-mean-square distance of Cα atoms from their centroid — a single number for overall size and compactness. A globular domain of N residues has Rg ≈ 2.2·N^0.38 Å; an extended or disordered chain has a much larger Rg. The Cα contact count is the number of residue pairs whose Cα atoms are within 8 Å and are more than four positions apart in sequence — a standard proxy for tertiary packing density. The bounding box is the smallest axis-aligned box enclosing all Cα atoms.

Accessible surface area quantifies burial. A residue with SASA near zero is packed into the hydrophobic core; one with SASA >100 Å² sits on the surface. Computed here via the Shrake–Rupley numerical algorithm with a 1.4 Å probe.

The contact map is a binary N×N matrix image: pixel (i, j) is dark where Cα_i and Cα_j are within 8 Å and |i−j|>4. Because the |i−j|>4 filter removes local helical contacts, off-diagonal stripes parallel to the main diagonal indicate parallel β-sheets; stripes perpendicular to it indicate antiparallel β-sheets. The Ramachandran plot scatters every residue's (φ, ψ) pair against the sterically allowed regions. The PAE heatmap renders the predicted-aligned-error matrix.

— Structural neighborhood —

A 3Di character summarizes, for each residue, the relative orientation of the Cα frame of its nearest spatial neighbor. Because it encodes fold topology rather than chemistry, 3Di alignments detect remote structural similarity that sequence alignment misses.

Structural nearest neighbors (via Foldseek easy-search vs the PDB). Reported per hit: target PDB id, E-value, and alignment TM-score. A TM-score above ~0.5 is the conventional threshold for 'same fold'.

— Confidence and disorder —

For AlphaFold models, the B-factor field carries pLDDT — the mo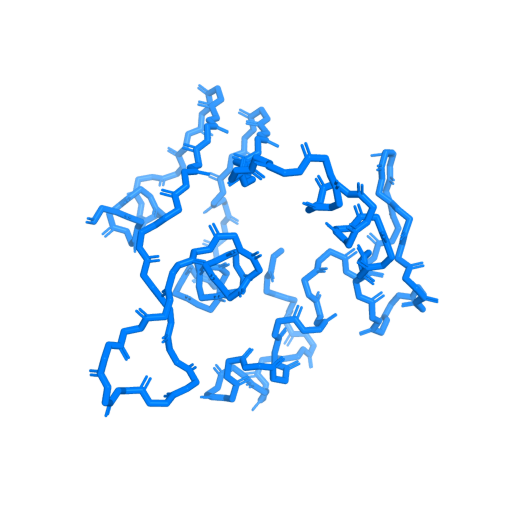del's own estimate of local accuracy on a 0–100 scale. Regions with pLDDT<50 should be treated as essentially unmodeled; they often correspond to intrinsically disordered segments.

B-factor (Debye–Waller factor) reflects atomic displacement in the crystal lattice. It is an experimental observable (units Å²), not a prediction; low values mean the atom is pinned down, high values mean it moves or is heterogeneous across the crystal.

Predicted Aligned Error (PAE) is an AlphaFold confidence matrix: entry (i, j) is the expected error in the position of residue j, in ångströms, when the prediction is superimposed on the true structure at residue i. Low PAE within a block of residues means that block is internally rigid and well-predicted; high PAE between two blocks means their relative placement is uncertain even if each block individually is confident.